Protein AF-A0A838FRS5-F1 (afdb_monomer)

Structure (mmCIF, N/CA/C/O backbone):
data_AF-A0A838FRS5-F1
#
_entry.id   AF-A0A838FRS5-F1
#
loop_
_atom_site.group_PDB
_atom_site.id
_atom_site.type_symbol
_atom_site.label_atom_id
_atom_site.label_alt_id
_atom_site.label_comp_id
_atom_site.label_asym_id
_atom_site.label_entity_id
_atom_site.label_seq_id
_atom_site.pdbx_PDB_ins_code
_atom_site.Cartn_x
_atom_site.Cartn_y
_atom_site.Cartn_z
_atom_site.occupancy
_atom_site.B_iso_or_equiv
_atom_site.auth_seq_id
_atom_site.auth_comp_id
_atom_site.auth_asym_id
_atom_site.auth_atom_id
_atom_site.pdbx_PDB_model_num
ATOM 1 N N . MET A 1 1 ? -6.552 33.159 11.432 1.00 37.88 1 MET A N 1
ATOM 2 C CA . MET A 1 1 ? -7.747 32.714 10.690 1.00 37.88 1 MET A CA 1
ATOM 3 C C . MET A 1 1 ? -7.280 31.600 9.768 1.00 37.88 1 MET A C 1
ATOM 5 O O . MET A 1 1 ? -6.626 31.895 8.779 1.00 37.88 1 MET A O 1
ATOM 9 N N . LYS A 1 2 ? -7.416 30.333 10.183 1.00 41.53 2 LYS A N 1
ATOM 10 C CA . LYS A 1 2 ? -7.024 29.208 9.325 1.00 41.53 2 LYS A CA 1
ATOM 11 C C . LYS A 1 2 ? -8.075 29.118 8.224 1.00 41.53 2 LYS A C 1
ATOM 13 O O . LYS A 1 2 ? -9.255 29.007 8.529 1.00 41.53 2 LYS A O 1
ATOM 18 N N . LEU A 1 3 ? -7.636 29.301 6.985 1.00 46.72 3 LEU A N 1
ATOM 19 C CA . LEU A 1 3 ? -8.461 29.087 5.809 1.00 46.72 3 LEU A CA 1
ATOM 20 C C . LEU A 1 3 ? -8.669 27.577 5.709 1.00 46.72 3 LEU A C 1
ATOM 22 O O . LEU A 1 3 ? -7.705 26.844 5.501 1.00 46.72 3 LEU A O 1
ATOM 26 N N . GLU A 1 4 ? -9.893 27.121 5.939 1.00 50.09 4 GLU A N 1
ATOM 27 C CA . GLU A 1 4 ? -10.282 25.768 5.552 1.00 50.09 4 GLU A CA 1
ATOM 28 C C . GLU A 1 4 ? -10.562 25.780 4.041 1.00 50.09 4 GLU A C 1
ATOM 30 O O . GLU A 1 4 ? -11.113 26.769 3.541 1.00 50.09 4 GLU A O 1
ATOM 35 N N . PRO A 1 5 ? -10.132 24.756 3.282 1.00 57.34 5 PRO A N 1
ATOM 36 C CA . PRO A 1 5 ? -10.380 24.704 1.846 1.00 57.34 5 PRO A CA 1
ATOM 37 C C . PRO A 1 5 ? -11.890 24.688 1.572 1.00 57.34 5 PRO A C 1
ATOM 39 O O . PRO A 1 5 ? -12.646 23.969 2.224 1.00 57.34 5 PRO A O 1
ATOM 42 N N . ALA A 1 6 ? -12.325 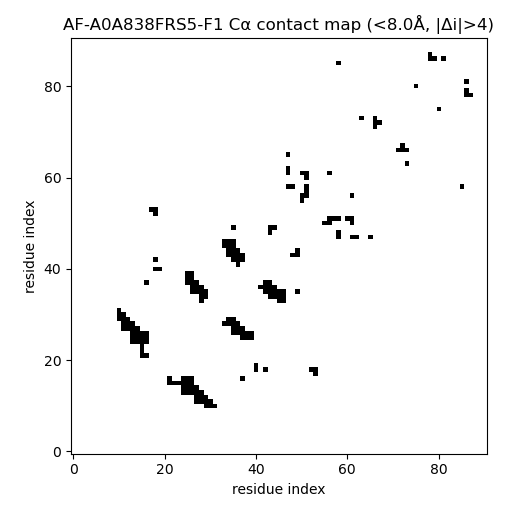25.492 0.601 1.00 55.78 6 ALA A N 1
ATOM 43 C CA . ALA A 1 6 ? -13.728 25.816 0.322 1.00 55.78 6 ALA A CA 1
ATOM 44 C C . ALA A 1 6 ? -14.583 24.639 -0.203 1.00 55.78 6 ALA A C 1
ATOM 46 O O . ALA A 1 6 ? -15.769 24.820 -0.480 1.00 55.78 6 ALA A O 1
ATOM 47 N N . ASP A 1 7 ? -14.010 23.435 -0.291 1.00 56.66 7 ASP A N 1
ATOM 48 C CA . ASP A 1 7 ? -14.535 22.342 -1.114 1.00 56.66 7 ASP A CA 1
ATOM 49 C C . ASP A 1 7 ? -14.918 21.090 -0.298 1.00 56.66 7 ASP A C 1
ATOM 51 O O . ASP A 1 7 ? -15.226 20.049 -0.874 1.00 56.66 7 ASP A O 1
ATOM 55 N N . GLY A 1 8 ? -14.896 21.153 1.041 1.00 56.50 8 GLY A N 1
ATOM 56 C CA . GLY A 1 8 ? -15.411 20.080 1.912 1.00 56.50 8 GLY A CA 1
ATOM 57 C C . GLY A 1 8 ? -14.735 18.710 1.745 1.00 56.50 8 GLY A C 1
ATOM 58 O O . GLY A 1 8 ? -15.321 17.684 2.087 1.00 56.50 8 GLY A O 1
ATOM 59 N N . PHE A 1 9 ? -13.524 18.670 1.193 1.00 66.31 9 PHE A N 1
ATOM 60 C CA . PHE A 1 9 ? -12.799 17.436 0.933 1.00 66.31 9 PHE A CA 1
ATOM 61 C C . PHE A 1 9 ? -11.852 17.135 2.091 1.00 66.31 9 PHE A C 1
ATOM 63 O O . PHE A 1 9 ? -10.804 17.766 2.222 1.00 66.31 9 PHE A O 1
ATOM 70 N N . GLU A 1 10 ? -12.209 16.167 2.934 1.00 74.75 10 GLU A N 1
ATOM 71 C CA . GLU A 1 10 ? -11.265 15.677 3.934 1.00 74.75 10 GLU A CA 1
ATOM 72 C C . GLU A 1 10 ? -10.109 14.930 3.240 1.00 74.75 10 GLU A C 1
ATOM 74 O O . GLU A 1 10 ? -10.349 14.048 2.401 1.00 74.75 10 GLU A O 1
ATOM 79 N N . PRO A 1 11 ? -8.845 15.279 3.557 1.00 85.00 11 PRO A N 1
ATOM 80 C CA . PRO A 1 11 ? -7.675 14.672 2.925 1.00 85.00 11 PRO A CA 1
ATOM 81 C C . PRO A 1 11 ? -7.501 13.209 3.340 1.00 85.00 11 PRO A C 1
ATOM 83 O O . PRO A 1 11 ? -6.848 12.436 2.637 1.00 85.00 11 PRO A O 1
ATOM 86 N N . THR A 1 12 ? -8.105 12.808 4.459 1.00 93.00 12 THR A N 1
ATOM 87 C CA . THR A 1 12 ? -8.015 11.461 5.007 1.00 93.00 12 THR A CA 1
ATOM 88 C C . THR A 1 12 ? -9.345 10.718 4.909 1.00 93.00 12 THR A C 1
ATOM 90 O O . THR A 1 12 ? -10.429 11.290 4.979 1.00 93.00 12 THR A O 1
ATOM 93 N N . ILE A 1 13 ? -9.262 9.401 4.732 1.00 94.38 13 ILE A N 1
ATOM 94 C CA . ILE A 1 13 ? -10.396 8.473 4.737 1.00 94.38 13 ILE A CA 1
ATOM 95 C C . ILE A 1 13 ? -10.148 7.455 5.845 1.00 94.38 13 ILE A C 1
ATOM 97 O O . ILE A 1 13 ? -9.097 6.817 5.851 1.00 94.38 13 ILE A O 1
ATOM 101 N N . THR A 1 14 ? -11.118 7.270 6.744 1.00 95.94 14 THR A N 1
ATOM 102 C CA . THR A 1 14 ? -11.046 6.284 7.837 1.00 95.94 14 THR A CA 1
ATOM 103 C C . THR A 1 14 ? -11.980 5.097 7.575 1.00 95.94 14 THR A C 1
ATOM 105 O O . THR A 1 14 ? -13.132 5.295 7.192 1.00 95.94 14 THR A O 1
ATOM 108 N N . ALA A 1 15 ? -11.501 3.866 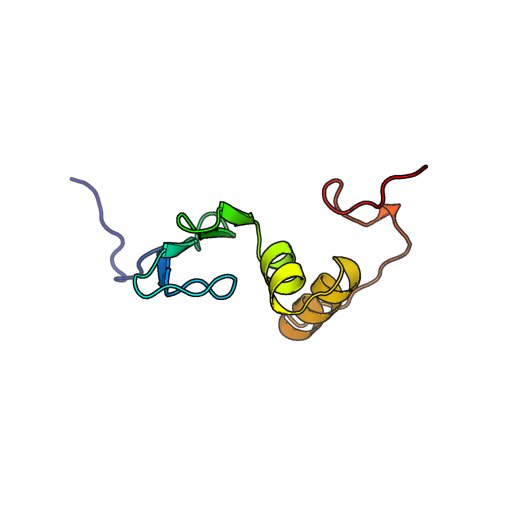7.780 1.00 97.00 15 ALA A N 1
ATOM 109 C CA . ALA A 1 15 ? -12.241 2.626 7.524 1.00 97.00 15 ALA A CA 1
ATOM 110 C C . ALA A 1 15 ? -11.808 1.473 8.454 1.00 97.00 15 ALA A C 1
ATOM 112 O O . ALA A 1 15 ? -10.850 1.595 9.221 1.00 97.00 15 ALA A O 1
ATOM 113 N N . LEU A 1 16 ? -12.517 0.341 8.376 1.00 98.31 16 LEU A N 1
ATOM 114 C CA . LEU A 1 16 ? -12.037 -0.927 8.934 1.00 98.31 16 LEU A CA 1
ATOM 115 C C . LEU A 1 16 ? -10.821 -1.413 8.144 1.00 98.31 16 LEU A C 1
ATOM 117 O O . LEU A 1 16 ? -10.761 -1.290 6.917 1.00 98.31 1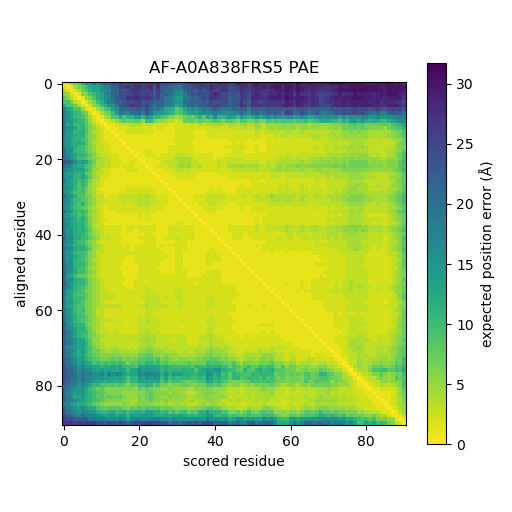6 LEU A O 1
ATOM 121 N N . CYS A 1 17 ? -9.852 -1.973 8.849 1.00 98.12 17 CYS A N 1
ATOM 122 C CA . CYS A 1 17 ? -8.644 -2.494 8.254 1.00 98.12 17 CYS A CA 1
ATOM 123 C C . CYS A 1 17 ? -8.936 -3.746 7.419 1.00 98.12 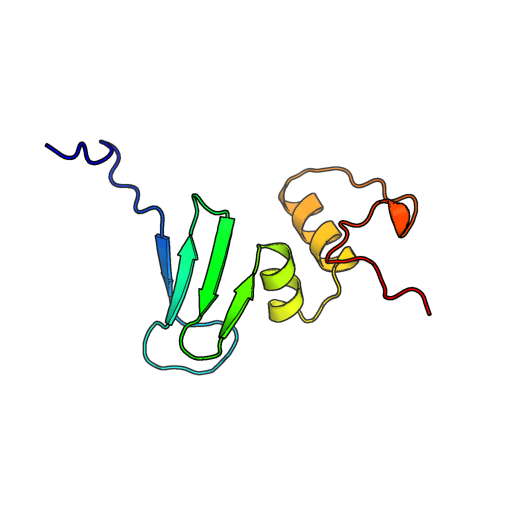17 CYS A C 1
ATOM 125 O O . CYS A 1 17 ? -9.475 -4.718 7.937 1.00 98.12 17 CYS A O 1
ATOM 127 N N . PRO A 1 18 ? -8.498 -3.799 6.152 1.00 97.69 18 PRO A N 1
ATOM 128 C CA . PRO A 1 18 ? -8.648 -4.999 5.335 1.00 97.69 18 PRO A CA 1
ATOM 129 C C . PRO A 1 18 ? -7.623 -6.095 5.675 1.00 97.69 18 PRO A C 1
ATOM 131 O O . PRO A 1 18 ? -7.636 -7.157 5.063 1.00 97.69 18 PRO A O 1
ATOM 134 N N . PHE A 1 19 ? -6.690 -5.832 6.598 1.00 97.75 19 PHE A N 1
ATOM 135 C CA . PHE A 1 19 ? -5.546 -6.705 6.883 1.00 97.75 19 PHE A CA 1
ATOM 136 C C . PHE A 1 19 ? -5.617 -7.431 8.229 1.00 97.75 19 PHE A C 1
ATOM 138 O O . PHE A 1 19 ? -4.717 -8.217 8.526 1.00 97.75 19 PHE A O 1
ATOM 145 N N . HIS A 1 20 ? -6.625 -7.142 9.050 1.00 97.56 20 HIS A N 1
ATOM 146 C CA . HIS A 1 20 ? -6.923 -7.872 10.278 1.00 97.56 20 HIS A CA 1
ATOM 147 C C . HIS A 1 20 ? -8.390 -7.667 10.655 1.00 97.56 20 HIS A C 1
ATOM 149 O O . HIS A 1 20 ? -9.007 -6.699 10.219 1.00 97.56 20 HIS A O 1
ATOM 155 N N . ASP A 1 21 ? -8.931 -8.579 11.455 1.00 97.75 21 ASP A N 1
ATOM 156 C CA . ASP A 1 21 ? -10.308 -8.491 11.930 1.00 97.75 21 ASP A CA 1
ATOM 157 C C . ASP A 1 21 ? -10.410 -7.496 13.097 1.00 97.75 21 ASP A C 1
ATOM 159 O O . ASP A 1 21 ? -9.688 -7.613 14.092 1.00 97.75 21 ASP A O 1
ATOM 163 N N . GLU A 1 22 ? -11.287 -6.502 12.964 1.00 97.56 22 GLU A N 1
ATOM 164 C CA . GLU A 1 22 ? -11.529 -5.478 13.977 1.00 97.56 22 GLU A CA 1
ATOM 165 C C . GLU A 1 22 ? -12.965 -4.941 13.920 1.00 97.56 22 GLU A C 1
ATOM 167 O O . GLU A 1 22 ? -13.592 -4.870 12.866 1.00 97.56 22 GLU A O 1
ATOM 172 N N . ALA A 1 23 ? -13.482 -4.501 15.072 1.00 97.00 23 ALA A N 1
ATOM 173 C CA . ALA A 1 23 ? -14.818 -3.904 15.181 1.00 97.00 23 ALA A CA 1
AT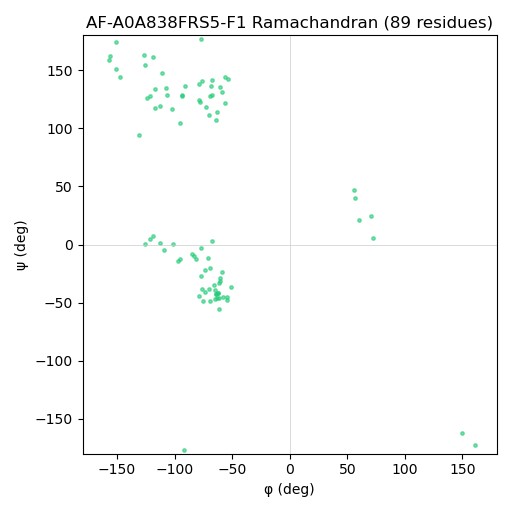OM 174 C C . ALA A 1 23 ? -14.812 -2.364 15.155 1.00 97.00 23 ALA A C 1
ATOM 176 O O . ALA A 1 23 ? -15.864 -1.740 15.022 1.00 97.00 23 ALA A O 1
ATOM 177 N N . LYS A 1 24 ? -13.644 -1.737 15.336 1.00 96.75 24 LYS A N 1
ATOM 178 C CA . LYS A 1 24 ? -13.478 -0.278 15.360 1.00 96.75 24 LYS A CA 1
ATOM 179 C C . LYS A 1 24 ? -12.575 0.130 14.198 1.00 96.75 24 LYS A C 1
ATOM 181 O O . LYS A 1 24 ? -11.536 -0.499 14.053 1.00 96.75 24 LYS A O 1
ATOM 186 N N . PRO A 1 25 ? -12.915 1.167 13.414 1.00 97.19 25 PRO A N 1
ATOM 187 C CA . PRO A 1 25 ? -12.048 1.647 12.343 1.00 97.19 25 PRO A CA 1
ATOM 188 C C . PRO A 1 25 ? -10.660 2.025 12.864 1.00 97.19 25 PRO A C 1
ATOM 190 O O . PRO A 1 25 ? -10.550 2.900 13.726 1.00 97.19 25 PRO A O 1
ATOM 193 N N . SER A 1 26 ? -9.609 1.394 12.340 1.00 97.94 26 SER A N 1
ATOM 194 C CA . SER A 1 26 ? -8.224 1.794 12.623 1.00 97.94 26 SER A CA 1
ATOM 195 C C . SER A 1 26 ? -7.386 2.062 11.374 1.00 97.94 26 SER A C 1
ATOM 197 O O . SER A 1 26 ? -6.208 2.397 11.503 1.00 97.94 26 SER A O 1
ATOM 199 N N . PHE A 1 27 ? -7.964 1.933 10.175 1.00 98.31 27 PHE A N 1
ATOM 200 C CA . PHE A 1 27 ? -7.294 2.202 8.905 1.00 98.31 27 PHE A CA 1
ATOM 201 C C . PHE A 1 27 ? -7.547 3.635 8.442 1.00 98.31 27 PHE A C 1
ATOM 203 O O . PHE A 1 27 ? -8.696 4.053 8.323 1.00 98.31 27 PHE A O 1
ATOM 210 N N . VAL A 1 28 ? -6.475 4.356 8.122 1.00 97.69 28 VAL A N 1
ATOM 211 C CA . VAL A 1 28 ? -6.499 5.711 7.571 1.00 97.69 28 VAL A CA 1
ATOM 212 C C . VAL A 1 28 ? -5.731 5.727 6.252 1.00 97.69 28 VAL A C 1
ATOM 214 O O . VAL A 1 28 ? -4.567 5.324 6.213 1.00 97.69 28 VAL A O 1
ATOM 217 N N . ALA A 1 29 ? -6.366 6.200 5.181 1.00 97.19 29 ALA A N 1
ATOM 218 C CA . ALA A 1 29 ? -5.715 6.536 3.915 1.00 97.19 29 ALA A CA 1
ATOM 219 C C . ALA A 1 29 ? -5.650 8.055 3.762 1.00 97.19 29 ALA A C 1
ATOM 221 O O . ALA A 1 29 ? -6.667 8.727 3.898 1.00 97.19 29 ALA A O 1
ATOM 222 N N . ASP A 1 30 ? -4.471 8.582 3.467 1.00 95.25 30 ASP A N 1
ATOM 223 C CA . ASP A 1 30 ? -4.196 10.007 3.337 1.00 95.25 30 ASP A CA 1
ATOM 224 C C . ASP A 1 30 ? -3.872 10.332 1.873 1.00 95.25 30 ASP A C 1
ATOM 226 O O . ASP A 1 30 ? -2.941 9.784 1.274 1.00 95.25 30 ASP A O 1
ATOM 230 N N . ARG A 1 31 ? -4.698 11.194 1.276 1.00 91.31 31 ARG A N 1
ATOM 231 C CA . ARG A 1 31 ? -4.636 11.547 -0.145 1.00 91.31 31 ARG A CA 1
ATOM 232 C C . ARG A 1 31 ? -3.511 12.521 -0.467 1.00 91.31 31 ARG A C 1
ATOM 234 O O . ARG A 1 31 ? -3.020 12.486 -1.589 1.00 91.31 31 ARG A O 1
ATOM 241 N N . ASP A 1 32 ? -3.081 13.347 0.476 1.00 93.44 32 ASP A N 1
ATOM 242 C CA . ASP A 1 32 ? -2.037 14.340 0.216 1.00 93.44 32 ASP A CA 1
ATOM 243 C C . ASP A 1 32 ? -0.656 13.681 0.237 1.00 93.44 32 ASP A C 1
ATOM 245 O O . ASP A 1 32 ? 0.164 13.879 -0.658 1.00 93.44 32 ASP A O 1
ATOM 249 N N . SER A 1 33 ? -0.421 12.826 1.229 1.00 94.69 33 SER A N 1
ATOM 250 C CA . SER A 1 33 ? 0.810 12.045 1.365 1.00 94.69 33 SER A CA 1
ATOM 251 C C . SER A 1 33 ? 0.836 10.784 0.499 1.00 94.69 33 SER A C 1
ATOM 253 O O . SER A 1 33 ? 1.900 10.187 0.352 1.00 94.69 33 SER A O 1
ATOM 255 N N . GLN A 1 34 ? -0.303 10.375 -0.079 1.00 95.69 34 GLN A N 1
ATOM 256 C CA . GLN A 1 34 ? -0.448 9.139 -0.862 1.00 95.69 34 GLN A CA 1
ATOM 257 C C . GLN A 1 34 ? -0.047 7.883 -0.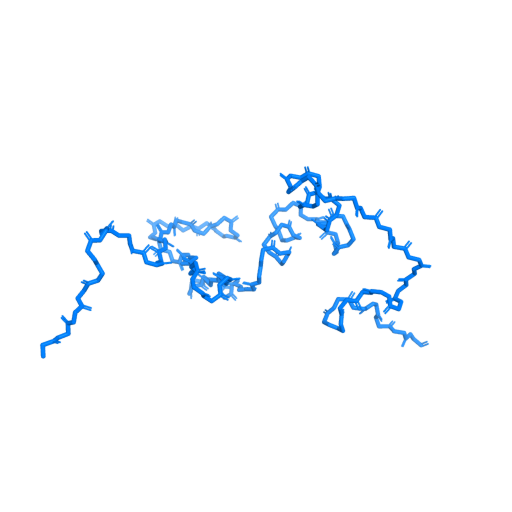066 1.00 95.69 34 GLN A C 1
ATOM 259 O O . GLN A 1 34 ? 0.573 6.955 -0.594 1.00 95.69 34 GLN A O 1
ATOM 264 N N . THR A 1 35 ? -0.408 7.843 1.218 1.00 97.19 35 THR A N 1
ATOM 265 C CA . THR A 1 35 ? -0.078 6.730 2.119 1.00 97.19 35 THR A CA 1
ATOM 266 C C . THR A 1 35 ? -1.302 6.156 2.818 1.00 97.19 35 THR A C 1
ATOM 268 O O . THR A 1 35 ? -2.366 6.771 2.880 1.00 97.19 35 THR A O 1
ATOM 271 N N . PHE A 1 36 ? -1.148 4.955 3.371 1.00 98.12 36 PHE A N 1
ATOM 272 C CA . PHE A 1 36 ? -2.088 4.387 4.327 1.00 98.12 36 PHE A CA 1
ATOM 273 C C . PHE A 1 36 ? -1.376 3.955 5.609 1.00 98.12 36 PHE A C 1
ATOM 275 O O . PHE A 1 36 ? -0.192 3.598 5.598 1.00 98.12 36 PHE A O 1
ATOM 282 N N . ARG A 1 37 ? -2.124 3.916 6.713 1.00 98.25 37 ARG A N 1
ATOM 283 C CA . ARG A 1 37 ? -1.690 3.329 7.982 1.00 98.25 37 ARG A CA 1
ATOM 284 C C . ARG A 1 37 ? -2.867 2.714 8.729 1.00 98.25 37 ARG A C 1
ATOM 286 O O . ARG A 1 37 ? -3.971 3.238 8.709 1.00 98.25 37 ARG A O 1
ATOM 293 N N . CYS A 1 38 ? -2.612 1.606 9.406 1.00 98.38 38 CYS A N 1
ATOM 294 C CA . CYS A 1 38 ? -3.509 0.977 10.353 1.00 98.38 38 CYS A CA 1
ATOM 295 C C . CYS A 1 38 ? -2.856 0.988 11.732 1.00 98.38 38 CYS A C 1
ATOM 297 O O . CYS A 1 38 ? -1.817 0.354 11.919 1.00 98.38 38 CYS A O 1
ATOM 299 N N . GLU A 1 39 ? -3.473 1.672 12.692 1.00 97.31 39 GLU A N 1
ATOM 300 C CA . GLU A 1 39 ? -2.962 1.734 14.070 1.00 97.31 39 GLU A CA 1
ATOM 301 C C . GLU A 1 39 ? -3.190 0.415 14.835 1.00 97.31 39 GLU A C 1
ATOM 303 O O . GLU A 1 39 ? -2.479 0.131 15.793 1.00 97.31 39 GLU A O 1
ATOM 308 N N . GLY A 1 40 ? -4.146 -0.421 14.405 1.00 97.31 40 GLY A N 1
ATOM 309 C CA . GLY A 1 40 ? -4.458 -1.699 15.059 1.00 97.31 40 GLY A CA 1
ATOM 310 C C . GLY A 1 40 ? -3.432 -2.806 14.793 1.00 97.31 40 GLY A C 1
ATOM 311 O O . GLY A 1 40 ? -2.953 -3.452 15.722 1.00 97.31 40 GLY A O 1
ATOM 312 N N . CYS A 1 41 ? -3.056 -3.018 13.527 1.00 97.75 41 CYS A N 1
ATOM 313 C CA . CYS A 1 41 ? -2.122 -4.086 13.130 1.00 97.75 41 CYS A CA 1
ATOM 314 C C . CYS A 1 41 ? -0.767 -3.584 12.606 1.00 97.75 41 CYS A C 1
ATOM 316 O O . CYS A 1 41 ? 0.064 -4.381 12.165 1.00 97.75 41 CYS A O 1
ATOM 318 N N . GLY A 1 42 ? -0.552 -2.267 12.578 1.00 97.81 42 GLY A N 1
ATOM 319 C CA . GLY A 1 42 ? 0.681 -1.647 12.092 1.00 97.81 42 GLY A CA 1
ATOM 320 C C . GLY A 1 42 ? 0.878 -1.704 10.573 1.00 97.81 42 GLY A C 1
ATOM 321 O O . GLY A 1 42 ? 1.938 -1.313 10.084 1.00 97.81 42 GLY A O 1
ATOM 322 N N . ALA A 1 43 ? -0.099 -2.186 9.795 1.00 98.12 43 ALA A N 1
ATOM 323 C CA . ALA A 1 43 ? -0.018 -2.154 8.336 1.00 98.12 43 ALA A CA 1
ATOM 324 C C . ALA A 1 43 ? 0.130 -0.710 7.841 1.00 98.12 43 ALA A C 1
ATOM 326 O O . ALA A 1 43 ? -0.627 0.161 8.248 1.00 98.12 43 ALA A O 1
ATOM 327 N N . ASN A 1 44 ? 1.090 -0.451 6.961 1.00 98.12 44 ASN A N 1
ATOM 328 C CA . ASN A 1 44 ? 1.334 0.877 6.408 1.00 98.12 44 ASN A CA 1
ATOM 329 C C . ASN A 1 44 ? 2.046 0.775 5.056 1.00 98.12 44 ASN A C 1
ATOM 331 O O . ASN A 1 44 ? 2.628 -0.273 4.739 1.00 98.12 44 ASN A O 1
ATOM 335 N N . GLY A 1 45 ? 2.003 1.856 4.279 1.00 97.44 45 GLY A N 1
ATOM 336 C CA . GLY A 1 45 ? 2.733 1.968 3.021 1.00 97.44 45 GLY A CA 1
ATOM 337 C C . GLY A 1 45 ? 2.051 2.850 1.985 1.00 97.44 45 GLY A C 1
ATOM 338 O O . GLY A 1 45 ? 1.165 3.640 2.300 1.00 97.44 45 GLY A O 1
ATOM 339 N N . ASP A 1 46 ? 2.485 2.682 0.742 1.00 97.44 46 ASP A N 1
ATOM 340 C CA . ASP A 1 46 ? 1.885 3.278 -0.449 1.00 97.44 46 ASP A CA 1
ATOM 341 C C . ASP A 1 46 ? 0.833 2.336 -1.078 1.00 97.44 46 ASP A C 1
ATOM 343 O O . ASP A 1 46 ? 0.541 1.244 -0.575 1.00 97.44 46 ASP A O 1
ATOM 347 N N . VAL A 1 47 ? 0.265 2.748 -2.213 1.00 97.50 47 VAL A N 1
ATOM 348 C CA . VAL A 1 47 ? -0.719 1.951 -2.961 1.00 97.50 47 VAL A CA 1
ATOM 349 C C . VAL A 1 47 ? -0.169 0.600 -3.444 1.00 97.50 47 VAL A C 1
ATOM 351 O O . VAL A 1 47 ? -0.922 -0.373 -3.500 1.00 97.50 47 VAL A O 1
ATOM 354 N N . PHE A 1 48 ? 1.130 0.494 -3.744 1.00 97.38 48 PHE A N 1
ATOM 355 C CA . PHE A 1 48 ? 1.735 -0.772 -4.164 1.00 97.38 48 PHE A CA 1
ATOM 356 C C . PHE A 1 48 ? 1.769 -1.745 -2.992 1.00 97.38 48 PHE A C 1
ATOM 358 O O . PHE A 1 48 ? 1.284 -2.870 -3.088 1.00 97.38 48 PHE A O 1
ATOM 365 N N . ARG A 1 49 ? 2.245 -1.285 -1.832 1.00 97.44 49 ARG A N 1
ATOM 366 C CA . ARG A 1 49 ? 2.280 -2.089 -0.609 1.00 97.44 49 ARG A CA 1
ATOM 367 C C . ARG A 1 49 ? 0.884 -2.515 -0.154 1.00 97.44 49 ARG A C 1
ATOM 369 O O . ARG A 1 49 ? 0.734 -3.617 0.376 1.00 97.44 49 ARG A O 1
ATOM 376 N N . PHE A 1 50 ? -0.132 -1.682 -0.390 1.00 98.00 50 PHE A N 1
ATOM 377 C CA . PHE A 1 50 ? -1.527 -2.048 -0.157 1.00 98.00 50 PHE A CA 1
ATOM 378 C C . PHE A 1 50 ? -1.937 -3.245 -1.024 1.00 98.00 50 PHE A C 1
ATOM 380 O O . PHE A 1 50 ? -2.361 -4.260 -0.479 1.00 98.00 50 PHE A O 1
ATOM 387 N N . ILE A 1 51 ? -1.776 -3.155 -2.350 1.00 98.31 51 ILE A N 1
ATOM 388 C CA . ILE A 1 51 ? -2.179 -4.216 -3.290 1.00 98.31 51 ILE A CA 1
ATOM 389 C C . ILE A 1 51 ? -1.374 -5.494 -3.064 1.00 98.31 51 ILE A C 1
ATOM 391 O O . ILE A 1 51 ? -1.958 -6.573 -3.013 1.00 98.31 51 ILE A O 1
ATOM 395 N N . MET A 1 52 ? -0.062 -5.386 -2.842 1.00 97.56 52 MET A N 1
ATOM 396 C CA . MET A 1 52 ? 0.785 -6.533 -2.503 1.00 97.56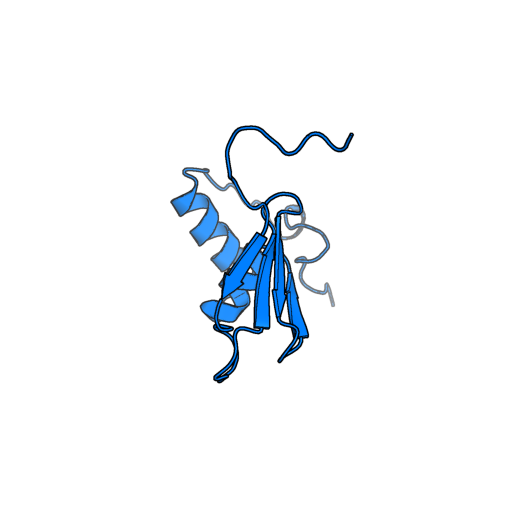 52 MET A CA 1
ATOM 397 C C . MET A 1 52 ? 0.245 -7.298 -1.293 1.00 97.56 52 MET A C 1
ATOM 399 O O . MET A 1 52 ? 0.162 -8.524 -1.313 1.00 97.56 52 MET A O 1
ATOM 403 N N . ARG A 1 53 ? -0.152 -6.581 -0.234 1.00 97.50 53 ARG A N 1
ATOM 404 C CA . ARG A 1 53 ? -0.670 -7.199 0.989 1.00 97.50 53 ARG A CA 1
ATOM 405 C C . ARG A 1 53 ? -2.105 -7.699 0.834 1.00 97.50 53 ARG A C 1
ATOM 407 O O . ARG A 1 53 ? -2.425 -8.742 1.388 1.00 97.50 53 ARG A O 1
ATOM 414 N N . TYR A 1 54 ? -2.946 -6.954 0.121 1.00 97.94 54 TYR A N 1
ATOM 415 C CA . TYR A 1 54 ? -4.367 -7.255 -0.051 1.00 97.94 54 TYR A CA 1
ATOM 416 C C . TYR A 1 54 ? -4.599 -8.435 -0.998 1.00 97.94 54 TYR A C 1
ATOM 418 O O . TYR A 1 54 ? -5.435 -9.289 -0.731 1.00 97.94 54 TYR A O 1
ATOM 426 N N . GLU A 1 55 ? -3.841 -8.495 -2.092 1.00 97.69 55 GLU A N 1
ATOM 427 C CA . GLU A 1 55 ? -3.972 -9.533 -3.117 1.00 97.69 55 GLU A CA 1
ATOM 428 C C . GLU A 1 55 ? -2.904 -10.629 -3.011 1.00 97.69 55 GLU A C 1
ATOM 430 O O . GLU A 1 55 ? -2.907 -11.562 -3.809 1.00 97.69 55 GLU A O 1
ATOM 435 N N . HIS A 1 56 ? -1.999 -10.535 -2.033 1.00 96.94 56 HIS A N 1
ATOM 436 C CA . HIS A 1 56 ? -0.897 -11.481 -1.831 1.00 96.94 56 HIS A CA 1
ATOM 437 C C . HIS A 1 56 ? -0.004 -11.643 -3.071 1.00 96.94 56 HIS A C 1
ATOM 439 O O . HIS A 1 56 ? 0.344 -12.753 -3.474 1.00 96.94 56 HIS A O 1
ATOM 445 N N . VAL A 1 57 ? 0.378 -10.516 -3.673 1.00 97.06 57 VAL A N 1
ATOM 446 C CA . VAL A 1 57 ? 1.225 -10.459 -4.871 1.00 97.06 57 VAL A CA 1
ATOM 447 C C . VAL A 1 57 ? 2.534 -9.714 -4.605 1.00 97.06 57 VAL A C 1
ATOM 449 O O . VAL A 1 57 ? 2.651 -8.956 -3.643 1.00 97.06 57 VAL A O 1
ATOM 452 N N . ASP A 1 58 ? 3.533 -9.925 -5.462 1.00 93.94 58 ASP A N 1
ATOM 453 C CA . ASP A 1 58 ? 4.785 -9.166 -5.422 1.00 93.94 58 ASP A CA 1
ATOM 454 C C . ASP A 1 58 ? 4.638 -7.754 -6.026 1.00 93.94 58 ASP A C 1
ATOM 456 O O . ASP A 1 58 ? 3.575 -7.354 -6.515 1.00 93.94 58 ASP A O 1
ATOM 460 N N . PHE A 1 59 ? 5.723 -6.976 -5.976 1.00 93.69 59 PHE A N 1
ATOM 461 C CA . PHE A 1 59 ? 5.731 -5.607 -6.485 1.00 93.69 59 PHE A CA 1
ATOM 462 C C . PHE A 1 59 ? 5.456 -5.534 -7.991 1.00 93.69 59 PHE A C 1
ATOM 464 O O . PHE A 1 59 ? 4.688 -4.674 -8.416 1.00 93.69 59 PHE A O 1
ATOM 471 N N . VAL A 1 60 ? 6.030 -6.435 -8.795 1.00 92.94 60 VAL A N 1
ATOM 472 C CA . VAL A 1 60 ? 5.859 -6.421 -10.258 1.00 92.94 60 VAL A CA 1
ATOM 473 C C . VAL A 1 60 ? 4.391 -6.648 -10.609 1.00 92.94 60 VAL A C 1
ATOM 475 O O . VAL A 1 60 ? 3.809 -5.882 -11.375 1.00 92.94 60 VAL A O 1
ATOM 478 N N . ARG A 1 61 ? 3.745 -7.626 -9.973 1.00 95.44 61 ARG A N 1
ATOM 479 C CA . ARG A 1 61 ? 2.312 -7.889 -10.147 1.00 95.44 61 ARG A CA 1
ATOM 480 C C . ARG A 1 61 ? 1.435 -6.749 -9.642 1.00 95.44 61 ARG A C 1
ATOM 482 O O . ARG A 1 61 ? 0.436 -6.418 -10.281 1.00 95.44 61 ARG A O 1
ATOM 489 N N . SER A 1 62 ? 1.796 -6.126 -8.522 1.00 97.19 62 SER A N 1
ATOM 490 C CA . SER A 1 62 ? 1.105 -4.927 -8.043 1.00 97.19 62 SER A CA 1
ATOM 491 C C . SER A 1 62 ? 1.221 -3.766 -9.036 1.00 97.19 62 SER A C 1
ATOM 493 O O . SER A 1 62 ? 0.238 -3.060 -9.264 1.00 97.19 62 SER A O 1
ATOM 495 N N . LEU A 1 63 ? 2.403 -3.564 -9.619 1.00 95.44 63 LEU A N 1
ATOM 496 C CA . LEU A 1 63 ? 2.680 -2.520 -10.599 1.00 95.44 63 LEU A CA 1
ATOM 497 C C . LEU A 1 63 ? 1.875 -2.739 -11.883 1.00 95.44 63 LEU A C 1
ATOM 499 O O . LEU A 1 63 ? 1.206 -1.813 -12.333 1.00 95.44 63 LEU A O 1
ATOM 503 N N . GLU A 1 64 ? 1.858 -3.962 -12.420 1.00 95.06 64 GLU A N 1
ATOM 504 C CA . GLU A 1 64 ? 1.050 -4.347 -13.589 1.00 95.06 64 GLU A CA 1
ATOM 505 C C . GLU A 1 64 ? -0.438 -4.028 -13.400 1.00 95.06 64 GLU A C 1
ATOM 507 O O . GLU A 1 64 ? -1.066 -3.410 -14.265 1.00 95.06 64 GLU A O 1
ATOM 512 N N . LYS A 1 65 ? -1.004 -4.403 -12.247 1.00 96.50 65 LYS A N 1
ATOM 513 C CA . LYS A 1 65 ? -2.415 -4.149 -11.915 1.00 96.50 65 LYS A CA 1
ATOM 514 C C . LYS A 1 65 ? -2.735 -2.659 -11.865 1.00 96.50 65 LYS A C 1
ATOM 516 O O . LYS A 1 65 ? -3.742 -2.216 -12.420 1.00 96.50 65 LYS A O 1
ATOM 521 N N . LEU A 1 66 ? -1.882 -1.881 -11.203 1.00 96.81 66 LEU A N 1
ATOM 522 C CA . LEU A 1 66 ? -2.084 -0.442 -11.059 1.00 96.81 66 LEU A CA 1
ATOM 523 C C . LEU A 1 66 ? -1.884 0.295 -12.381 1.00 96.81 66 LEU A C 1
ATOM 525 O O . LEU A 1 66 ? -2.669 1.186 -12.693 1.00 96.81 66 LEU A O 1
ATOM 529 N N . ALA A 1 67 ? -0.908 -0.110 -13.190 1.00 96.50 67 ALA A N 1
ATOM 530 C CA . ALA A 1 67 ? -0.686 0.466 -14.507 1.00 96.50 67 ALA A CA 1
ATOM 531 C C . ALA A 1 67 ? -1.866 0.206 -15.448 1.00 96.50 67 ALA A C 1
ATOM 533 O O . ALA A 1 67 ? -2.343 1.137 -16.094 1.00 96.50 67 ALA A O 1
ATOM 534 N N . MET A 1 68 ? -2.415 -1.016 -15.446 1.00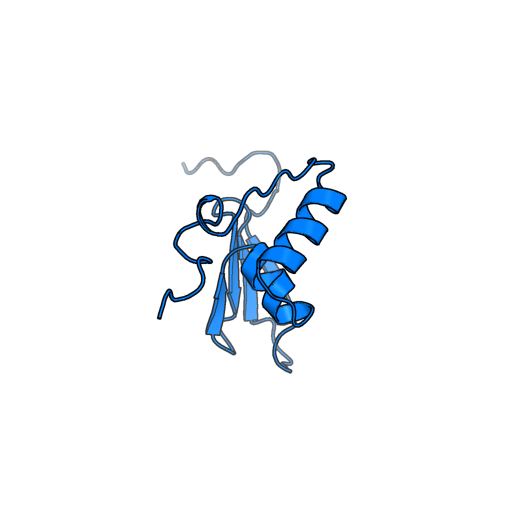 96.56 68 MET A N 1
ATOM 535 C CA . MET A 1 68 ? -3.634 -1.342 -16.192 1.00 96.56 68 MET A CA 1
ATOM 536 C C . MET A 1 68 ? -4.807 -0.452 -15.766 1.00 96.56 68 MET A C 1
ATOM 538 O O . MET A 1 68 ? -5.504 0.099 -16.614 1.00 96.56 68 MET A O 1
ATOM 542 N N . ARG A 1 69 ? -5.000 -0.262 -14.455 1.00 96.50 69 ARG A N 1
ATOM 543 C CA . ARG A 1 69 ? -6.059 0.604 -13.916 1.00 96.50 69 ARG A CA 1
ATOM 544 C C . ARG A 1 69 ? -5.849 2.083 -14.256 1.00 96.50 69 ARG A C 1
ATOM 546 O O . ARG A 1 69 ? -6.826 2.796 -14.458 1.00 96.50 69 ARG A O 1
ATOM 553 N N . ALA A 1 70 ? -4.600 2.537 -14.300 1.00 97.06 70 ALA A N 1
ATOM 554 C CA . ALA A 1 70 ? -4.234 3.917 -14.603 1.00 97.06 70 ALA A CA 1
ATOM 555 C C . ALA A 1 70 ? -4.130 4.211 -16.113 1.00 97.06 70 ALA A C 1
ATOM 557 O O . ALA A 1 70 ? -3.952 5.366 -16.489 1.00 97.06 70 ALA A O 1
ATOM 558 N N . GLY A 1 71 ? -4.214 3.195 -16.980 1.00 96.75 71 GLY A N 1
ATOM 559 C CA . GLY A 1 71 ? -3.989 3.351 -18.420 1.00 96.75 71 GLY A CA 1
ATOM 560 C C . GLY A 1 71 ? -2.526 3.626 -18.789 1.00 96.75 71 GLY A C 1
ATOM 561 O O . GLY A 1 71 ? -2.254 4.221 -19.829 1.00 96.75 71 GLY A O 1
ATOM 562 N N . VAL A 1 72 ? -1.579 3.210 -17.944 1.00 95.62 72 VAL A N 1
ATOM 563 C CA . VAL A 1 72 ? -0.136 3.374 -18.164 1.00 95.62 72 VAL A CA 1
ATOM 564 C C . VAL A 1 72 ? 0.422 2.120 -18.833 1.00 95.62 72 VAL A C 1
ATOM 566 O O . VAL A 1 72 ? 0.243 1.004 -18.346 1.00 95.62 72 VAL A O 1
ATOM 569 N N . ARG A 1 73 ? 1.138 2.296 -19.947 1.00 93.00 73 ARG A N 1
ATOM 570 C CA . ARG A 1 73 ? 1.905 1.220 -20.585 1.00 93.00 73 ARG A CA 1
ATOM 571 C C . ARG A 1 73 ? 3.207 1.006 -19.814 1.00 93.00 73 ARG A C 1
ATOM 573 O O . ARG A 1 73 ? 3.990 1.940 -19.676 1.00 93.00 73 ARG A O 1
ATOM 580 N N . LEU A 1 74 ? 3.431 -0.215 -19.333 1.00 89.75 74 LEU A N 1
ATOM 581 C CA . LEU A 1 74 ? 4.670 -0.592 -18.655 1.00 89.75 74 LEU A CA 1
ATOM 582 C C . LEU A 1 74 ? 5.690 -1.151 -19.641 1.00 89.75 74 LEU A C 1
ATOM 584 O O . LEU A 1 74 ? 5.362 -2.004 -20.465 1.00 89.75 74 LEU A O 1
ATOM 588 N N . GLU A 1 75 ? 6.934 -0.712 -19.492 1.00 86.38 75 GLU A N 1
ATOM 589 C CA . GLU A 1 75 ? 8.102 -1.253 -20.181 1.00 86.38 75 GLU A CA 1
ATOM 590 C C . GLU A 1 75 ? 9.181 -1.492 -19.120 1.00 86.38 75 GLU A C 1
ATOM 592 O O . GLU A 1 75 ? 9.874 -0.565 -18.718 1.00 86.38 75 GLU A O 1
ATOM 597 N N . ILE A 1 76 ? 9.259 -2.720 -18.597 1.00 79.88 76 ILE A N 1
ATOM 598 C CA . ILE A 1 76 ? 10.232 -3.109 -17.564 1.00 79.88 76 ILE A CA 1
ATOM 599 C C . ILE A 1 76 ? 11.351 -3.888 -18.255 1.00 79.88 76 ILE A C 1
ATOM 601 O O . ILE A 1 76 ? 11.091 -4.948 -18.826 1.00 79.88 76 ILE A O 1
ATOM 605 N N . GLN A 1 77 ? 12.580 -3.368 -18.229 1.00 79.81 77 GLN A N 1
ATOM 606 C CA . GLN A 1 77 ? 13.737 -3.977 -18.899 1.00 79.81 77 GLN A CA 1
ATOM 607 C C . GLN A 1 77 ? 14.566 -4.865 -17.952 1.00 79.81 77 GLN A C 1
ATOM 609 O O . GLN A 1 77 ? 15.386 -5.658 -18.414 1.00 79.81 77 GLN A O 1
ATOM 614 N N . GLY A 1 78 ? 14.327 -4.782 -16.638 1.00 78.44 78 GLY A N 1
AT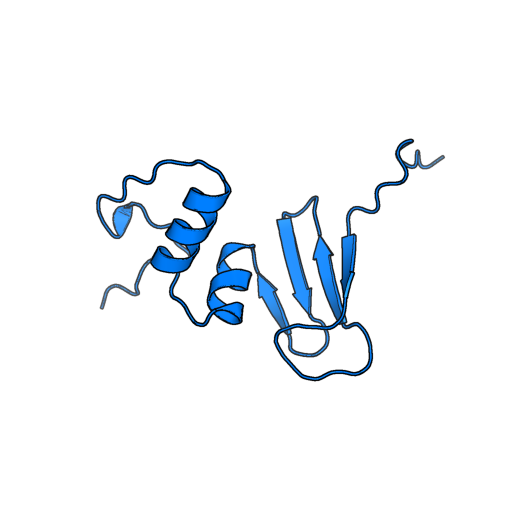OM 615 C CA . GLY A 1 78 ? 14.904 -5.652 -15.608 1.00 78.44 78 GLY A CA 1
ATOM 616 C C . GLY A 1 78 ? 14.815 -5.047 -14.202 1.00 78.44 78 GLY A C 1
ATOM 617 O O . GLY A 1 78 ? 14.218 -3.988 -14.010 1.00 78.44 78 GLY A O 1
ATOM 618 N N . ASP A 1 79 ? 15.453 -5.684 -13.213 1.00 78.56 79 ASP A N 1
ATOM 619 C CA . ASP A 1 79 ? 15.436 -5.243 -11.802 1.00 78.56 79 ASP A CA 1
ATOM 620 C C . ASP A 1 79 ? 15.984 -3.818 -11.589 1.00 78.56 79 ASP A C 1
ATOM 622 O O . ASP A 1 79 ? 15.640 -3.150 -10.611 1.00 78.56 79 ASP A O 1
ATOM 626 N N . GLY A 1 80 ? 16.829 -3.332 -12.506 1.00 80.50 80 GLY A N 1
ATOM 627 C CA . GLY A 1 80 ? 17.393 -1.979 -12.466 1.00 80.50 80 GLY A CA 1
ATOM 628 C C . GLY A 1 80 ? 16.334 -0.873 -12.511 1.00 80.50 80 GLY A C 1
ATOM 629 O O . GLY A 1 80 ? 16.529 0.176 -11.889 1.00 80.50 80 GLY A O 1
ATOM 630 N N . ASP A 1 81 ? 15.195 -1.144 -13.151 1.00 84.81 81 ASP A N 1
ATOM 631 C CA . ASP A 1 81 ? 14.085 -0.197 -13.301 1.00 84.81 81 ASP A CA 1
ATOM 632 C C . ASP A 1 81 ? 13.157 -0.174 -12.077 1.00 84.81 81 ASP A C 1
ATOM 634 O O . ASP A 1 81 ? 12.298 0.701 -11.955 1.00 84.81 81 ASP A O 1
ATOM 638 N N . LEU A 1 82 ? 13.321 -1.118 -11.142 1.00 86.62 82 LEU A N 1
ATOM 639 C CA . LEU A 1 82 ? 12.507 -1.163 -9.934 1.00 86.62 82 LEU A CA 1
ATOM 640 C C . LEU A 1 82 ? 12.962 -0.084 -8.937 1.00 86.62 82 LEU A C 1
ATOM 642 O O . LEU A 1 82 ? 14.172 0.122 -8.758 1.00 86.62 82 LEU A O 1
ATOM 646 N N . PRO A 1 83 ? 12.025 0.580 -8.232 1.00 87.19 83 PRO A N 1
ATOM 647 C CA . PRO A 1 83 ? 12.366 1.500 -7.155 1.00 87.19 83 PRO A CA 1
ATOM 648 C C . PRO A 1 83 ? 13.225 0.808 -6.084 1.00 87.19 83 PRO A C 1
ATOM 650 O O . PRO A 1 83 ? 12.972 -0.361 -5.786 1.00 87.19 83 PRO A O 1
ATOM 653 N N . PRO A 1 84 ? 14.202 1.497 -5.458 1.00 88.62 84 PRO A N 1
ATOM 654 C CA . PRO A 1 84 ? 15.129 0.882 -4.505 1.00 88.62 84 PRO A CA 1
ATOM 655 C C . PRO A 1 84 ? 14.460 0.071 -3.390 1.00 88.62 84 PRO A C 1
ATOM 657 O O . PRO A 1 84 ? 14.960 -0.986 -3.022 1.00 88.62 84 PRO A O 1
ATOM 660 N N . GLN A 1 85 ? 13.309 0.524 -2.889 1.00 88.19 85 GLN A N 1
ATOM 661 C CA . GLN A 1 85 ? 12.554 -0.154 -1.834 1.00 88.19 85 GLN A CA 1
ATOM 662 C C . GLN A 1 85 ? 11.870 -1.461 -2.278 1.00 88.19 85 GLN A C 1
ATOM 664 O O . GLN A 1 85 ? 11.384 -2.209 -1.433 1.00 88.19 85 GLN A O 1
ATOM 669 N N . TYR A 1 86 ? 11.827 -1.728 -3.585 1.00 89.88 86 TYR A N 1
ATOM 670 C CA . TYR A 1 86 ? 11.211 -2.909 -4.193 1.00 89.88 86 TYR A CA 1
ATOM 671 C C . TYR A 1 86 ? 12.194 -3.748 -5.018 1.00 89.88 86 TYR A C 1
ATOM 673 O O . TYR A 1 86 ? 11.786 -4.728 -5.641 1.00 89.88 86 TYR A O 1
ATOM 681 N N . ARG A 1 87 ? 13.484 -3.395 -5.027 1.00 86.88 87 ARG A N 1
ATOM 682 C CA . ARG A 1 87 ? 14.507 -4.213 -5.682 1.00 86.88 87 ARG A CA 1
ATOM 683 C C . ARG A 1 87 ? 14.684 -5.531 -4.922 1.00 86.88 87 ARG A C 1
ATOM 685 O O . ARG A 1 87 ? 14.761 -5.504 -3.690 1.00 86.88 87 ARG A O 1
ATOM 692 N N . PRO A 1 88 ? 14.777 -6.677 -5.621 1.00 79.81 88 PRO A N 1
ATOM 693 C CA . PRO A 1 88 ? 15.177 -7.928 -4.998 1.00 79.81 88 PRO A CA 1
ATOM 694 C C . PRO A 1 88 ? 16.504 -7.744 -4.260 1.00 79.81 88 PRO A C 1
ATOM 696 O O . PRO A 1 88 ? 17.399 -7.042 -4.733 1.00 79.81 88 PRO A O 1
ATOM 699 N N . ALA A 1 89 ? 16.654 -8.387 -3.103 1.00 77.69 89 ALA A N 1
ATOM 700 C CA . ALA A 1 89 ? 17.958 -8.458 -2.463 1.00 77.69 89 ALA A CA 1
ATOM 701 C C . ALA A 1 89 ? 18.893 -9.255 -3.385 1.00 77.69 89 ALA A C 1
ATOM 703 O O . ALA A 1 89 ? 18.741 -10.470 -3.523 1.00 77.69 89 ALA A O 1
ATOM 704 N N . HIS A 1 90 ? 19.829 -8.573 -4.048 1.00 69.50 90 HIS A N 1
ATOM 705 C CA . HIS A 1 90 ? 20.894 -9.240 -4.787 1.00 69.50 90 HIS A CA 1
ATOM 706 C C . HIS A 1 90 ? 21.741 -10.020 -3.771 1.00 69.50 90 HIS A C 1
ATOM 708 O O . HIS A 1 90 ? 22.326 -9.421 -2.867 1.00 69.50 90 HIS A O 1
ATOM 714 N N . ARG A 1 91 ? 21.713 -11.353 -3.867 1.00 58.28 91 ARG A N 1
ATOM 715 C CA . ARG A 1 91 ? 22.545 -12.248 -3.057 1.00 58.28 91 ARG A CA 1
ATOM 716 C C . ARG A 1 91 ? 23.997 -12.190 -3.508 1.00 58.28 91 ARG A C 1
ATOM 718 O O . ARG A 1 91 ? 24.212 -12.174 -4.739 1.00 58.28 91 ARG A O 1
#

Secondary structure (DSSP, 8-state):
-----TT---SEEEE--TTS--SS--EEEETTTTEEEETTT--EE-HHHHHHHHHT--HHHHHHHHHHHHTPPP---SGGGS-GGGS----

Mean predicted aligned error: 6.43 Å

Radius of gyration: 16.42 Å; Cα contacts (8 Å, |Δi|>4): 99; chains: 1; bounding box: 38×45×36 Å

Foldseek 3Di:
DDDDPPPPDDQKDWDCDLQDDDDDTQKIQGNVVQKIAGPPPGDIDHQQSVCCRNVVHASVVSVVVVCVVVVHDDDDPDLVPDDPVRRPDDD

Nearest PDB structures (foldseek):
  1d0q-assembly1_B  TM=9.675E-01  e=1.505E-07  Geobacillus stearothermophilus
  2au3-assembly1_A  TM=8.086E-01  e=8.661E-06  Aquifex aeolicus
  3tr5-assembly1_B  TM=4.183E-01  e=1.343E+00  Coxiella burnetii
  2v1l-assembly1_A  TM=3.717E-01  e=6.984E+00  Vibrio cholerae O1

Sequence (91 aa):
MKLEPADGFEPTITALCPFHDEAKPSFVADRDSQTFRCEGCGANGDVFRFIMRYEHVDFVRSLEKLAMRAGVRLEIQGDGDLPPQYRPAHR

Solvent-accessible surface area (backbone atoms only — not comparable to full-atom values): 5854 Å² total; per-residue (Å²): 133,85,83,71,76,96,73,82,72,71,57,59,48,80,36,66,46,96,86,56,93,71,97,62,68,39,21,40,38,33,64,84,79,52,33,38,40,22,79,78,81,66,52,62,42,41,70,52,55,47,43,18,68,74,70,72,42,54,68,67,59,28,48,53,54,50,26,63,74,70,72,47,88,84,83,82,90,52,70,83,76,42,58,81,94,69,42,77,84,84,126

pLDDT: mean 88.93, std 14.43, range [37.88, 98.38]